Protein AF-A0A2W4I6P2-F1 (afdb_monomer_lite)

pLDDT: mean 91.5, std 7.99, range [60.53, 98.56]

Secondary structure (DSSP, 8-state):
---THHHHHHHHHHHHHHHHHHHHHS---EEEEETTEEEEE-HHHHHHHHHHHHHHHHHHHHHHHHTSPP-

Sequence (71 aa):
MLDIRIPIAALFIVVGVLLVGYGLAVPTSVDVPVNGNTYTFNLNRDWGAMILLFGIFMGALVKMDKAKPSK

Foldseek 3Di:
DPPVLLVVLVVLQVQLCVLLVCCVVDVDWDWDDDPNDTDTDRCSNPVSPVSNVVSVVSVVVVVVVVPDDDD

Radius of gyration: 16.72 Å; chains: 1; bounding box: 35×29×47 Å

Structure (mmCIF, N/CA/C/O backbone):
data_AF-A0A2W4I6P2-F1
#
_entry.id   AF-A0A2W4I6P2-F1
#
loop_
_atom_site.group_PDB
_atom_site.id
_atom_site.type_symbol
_atom_site.label_atom_id
_atom_site.label_alt_id
_atom_site.label_comp_id
_atom_site.label_asym_id
_atom_site.label_entity_id
_atom_site.label_seq_id
_atom_site.pdbx_PDB_ins_code
_atom_site.Cartn_x
_atom_site.Cartn_y
_atom_site.Cartn_z
_atom_site.occupancy
_atom_site.B_iso_or_equiv
_atom_site.auth_seq_id
_atom_site.auth_comp_id
_atom_site.auth_asym_id
_atom_site.auth_atom_id
_atom_site.pdbx_PDB_model_num
ATOM 1 N N . MET A 1 1 ? -7.415 0.767 25.302 1.00 71.81 1 MET A N 1
ATOM 2 C CA . MET A 1 1 ? -6.150 0.272 24.712 1.00 71.81 1 MET A CA 1
ATOM 3 C C . MET A 1 1 ? -6.026 0.860 23.314 1.00 71.81 1 MET A C 1
ATOM 5 O O . MET A 1 1 ? -7.052 0.972 22.652 1.00 71.81 1 MET A O 1
ATOM 9 N N . LEU A 1 2 ? -4.836 1.290 22.888 1.00 81.56 2 LEU A N 1
ATOM 10 C CA . LEU A 1 2 ? -4.628 1.778 21.521 1.00 81.56 2 LEU A CA 1
ATOM 11 C C . LEU A 1 2 ? -4.878 0.624 20.540 1.00 81.56 2 LEU A C 1
ATOM 13 O O . LEU A 1 2 ? -4.199 -0.397 20.614 1.00 81.56 2 LEU A O 1
ATOM 17 N N . ASP A 1 3 ? -5.856 0.775 19.646 1.00 89.69 3 ASP A N 1
ATOM 18 C CA . ASP A 1 3 ? -6.098 -0.205 18.589 1.00 89.69 3 ASP A CA 1
ATOM 19 C C . ASP A 1 3 ? -4.991 -0.082 17.538 1.00 89.69 3 ASP A C 1
ATOM 21 O O . ASP A 1 3 ? -5.038 0.789 16.667 1.00 89.69 3 ASP A O 1
ATOM 25 N N . ILE A 1 4 ? -3.980 -0.946 17.647 1.00 93.69 4 ILE A N 1
ATOM 26 C C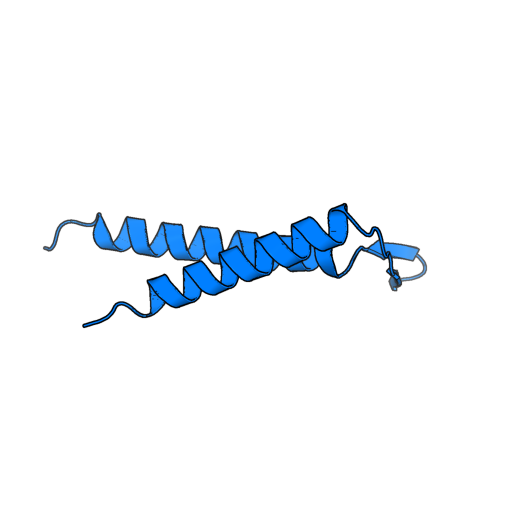A . ILE A 1 4 ? -2.796 -0.957 16.781 1.00 93.69 4 ILE A CA 1
ATOM 27 C C . ILE A 1 4 ? -3.142 -1.195 15.304 1.00 93.69 4 ILE A C 1
ATOM 29 O O . ILE A 1 4 ? -2.359 -0.846 14.423 1.00 93.69 4 ILE A O 1
ATOM 33 N N . ARG A 1 5 ? -4.338 -1.713 15.000 1.00 94.06 5 ARG A N 1
ATOM 34 C CA . ARG A 1 5 ? -4.787 -1.927 13.619 1.00 94.06 5 ARG A CA 1
ATOM 35 C C . ARG A 1 5 ? -4.896 -0.604 12.857 1.00 94.06 5 ARG A C 1
ATOM 37 O O . ARG A 1 5 ? -4.582 -0.554 11.674 1.00 94.06 5 ARG A O 1
ATOM 44 N N . ILE A 1 6 ? -5.269 0.483 13.538 1.00 95.12 6 ILE A N 1
ATOM 45 C CA . ILE A 1 6 ? -5.421 1.814 12.930 1.00 95.12 6 ILE A CA 1
ATOM 46 C C . ILE A 1 6 ? -4.081 2.378 12.428 1.00 95.12 6 ILE A C 1
ATOM 48 O O . ILE A 1 6 ? -4.002 2.691 11.239 1.00 95.12 6 ILE A O 1
ATOM 52 N N . PRO A 1 7 ? -3.021 2.511 13.258 1.00 96.38 7 PRO A N 1
ATOM 53 C CA . PRO A 1 7 ? -1.735 2.999 12.771 1.00 96.38 7 PRO A CA 1
ATOM 54 C C . PRO A 1 7 ? -1.122 2.062 11.728 1.00 96.38 7 PRO A C 1
ATOM 56 O O . PRO A 1 7 ? -0.528 2.548 10.771 1.00 96.38 7 PRO A O 1
ATOM 59 N N . ILE A 1 8 ? -1.319 0.742 11.838 1.00 96.25 8 ILE A N 1
ATOM 60 C CA . ILE A 1 8 ? -0.859 -0.199 10.808 1.00 96.25 8 ILE A CA 1
ATOM 61 C C . ILE A 1 8 ? -1.574 0.076 9.473 1.00 96.25 8 ILE A C 1
ATOM 63 O O . ILE A 1 8 ? -0.905 0.213 8.452 1.00 96.25 8 ILE A O 1
ATOM 67 N N . ALA A 1 9 ? -2.905 0.229 9.457 1.00 96.94 9 ALA A N 1
ATOM 68 C CA . ALA A 1 9 ? -3.656 0.517 8.231 1.00 96.94 9 ALA A CA 1
ATOM 69 C C . ALA A 1 9 ? -3.197 1.830 7.590 1.00 96.94 9 ALA A C 1
ATOM 71 O O . ALA A 1 9 ? -2.987 1.892 6.379 1.00 96.94 9 ALA A O 1
ATOM 72 N N . ALA A 1 10 ? -2.982 2.859 8.413 1.00 97.62 10 ALA A N 1
ATO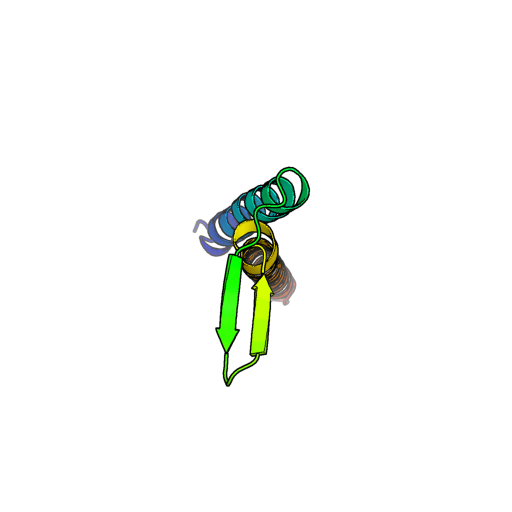M 73 C CA . ALA A 1 10 ? -2.481 4.148 7.959 1.00 97.62 10 ALA A CA 1
ATOM 74 C C . ALA A 1 10 ? -1.091 4.033 7.313 1.00 97.62 10 ALA A C 1
ATOM 76 O O . ALA A 1 10 ? -0.881 4.609 6.250 1.00 97.62 10 ALA A O 1
ATOM 77 N N . LEU A 1 11 ? -0.169 3.256 7.894 1.00 98.06 11 LEU A N 1
ATOM 78 C CA . LEU A 1 11 ? 1.161 3.032 7.315 1.00 98.06 11 LEU A CA 1
ATOM 79 C C . LEU A 1 11 ? 1.081 2.374 5.933 1.00 98.06 11 LEU A C 1
ATOM 81 O O . LEU A 1 11 ? 1.709 2.862 4.996 1.00 98.06 11 LEU A O 1
ATOM 85 N N . PHE A 1 12 ? 0.274 1.319 5.782 1.00 98.19 12 PHE A N 1
ATOM 86 C CA . PHE A 1 12 ? 0.077 0.663 4.484 1.00 98.19 12 P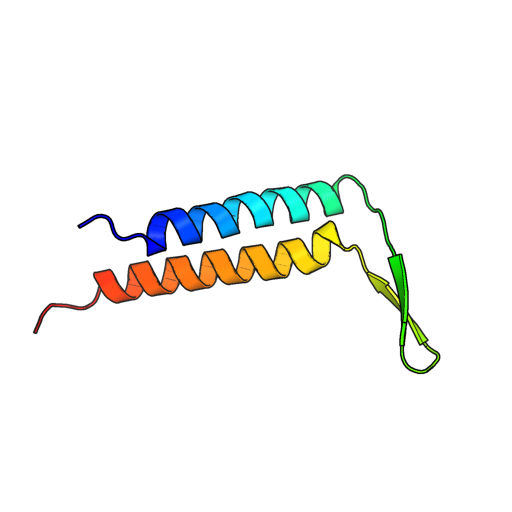HE A CA 1
ATOM 87 C C . PHE A 1 12 ? -0.530 1.612 3.446 1.00 98.19 12 PHE A C 1
ATOM 89 O O . PHE A 1 12 ? -0.079 1.642 2.304 1.00 98.19 12 PHE A O 1
ATOM 96 N N . ILE A 1 13 ? -1.508 2.432 3.839 1.00 98.44 13 ILE A N 1
ATOM 97 C CA . ILE A 1 13 ? -2.112 3.422 2.941 1.00 98.44 13 ILE A CA 1
ATOM 98 C C . ILE A 1 13 ? -1.082 4.475 2.522 1.00 98.44 13 ILE A C 1
ATOM 100 O O . ILE A 1 13 ? -0.937 4.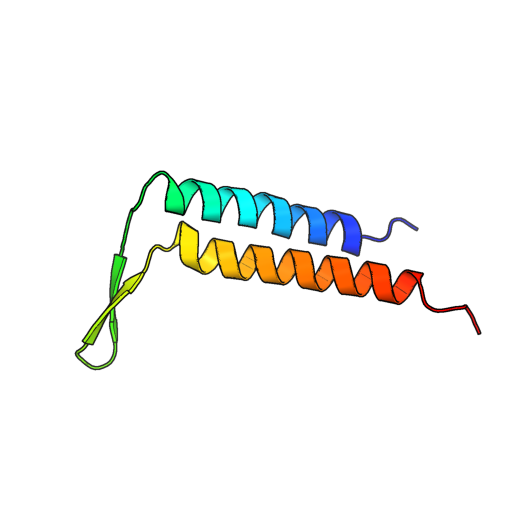735 1.333 1.00 98.44 13 ILE A O 1
ATOM 104 N N . VAL A 1 14 ? -0.346 5.063 3.469 1.00 98.56 14 VAL A N 1
ATOM 105 C CA . VAL A 1 14 ? 0.640 6.117 3.178 1.00 98.56 14 VAL A CA 1
ATOM 106 C C . VAL A 1 14 ? 1.751 5.588 2.274 1.00 98.56 14 VAL A C 1
ATOM 108 O O . VAL A 1 14 ? 2.036 6.191 1.242 1.00 98.56 14 VAL A O 1
ATOM 111 N N . VAL A 1 15 ? 2.345 4.443 2.616 1.00 98.19 15 VAL A N 1
ATOM 112 C CA . VAL A 1 15 ? 3.408 3.830 1.805 1.00 98.19 15 VAL A CA 1
ATOM 113 C C . VAL A 1 15 ? 2.877 3.422 0.432 1.00 98.19 15 VAL A C 1
ATOM 115 O O . VAL A 1 15 ? 3.523 3.698 -0.576 1.00 98.19 15 VAL A O 1
ATOM 118 N N . GLY A 1 16 ? 1.684 2.827 0.369 1.00 98.12 16 GLY A N 1
ATOM 119 C CA . GLY A 1 16 ? 1.041 2.456 -0.888 1.00 98.12 16 GLY A CA 1
ATOM 120 C C . GLY A 1 16 ? 0.794 3.662 -1.797 1.00 98.12 16 GLY A C 1
ATOM 121 O O . GLY A 1 16 ? 1.157 3.625 -2.969 1.00 98.12 16 GLY A O 1
ATOM 122 N N . VAL A 1 17 ? 0.260 4.765 -1.259 1.00 98.50 17 VAL A N 1
ATOM 123 C CA . VAL A 1 17 ? 0.062 6.018 -2.010 1.00 98.50 17 VAL A CA 1
ATOM 124 C C . VAL A 1 17 ? 1.387 6.570 -2.530 1.00 98.50 17 VAL A C 1
ATOM 126 O O . VAL A 1 17 ? 1.461 6.951 -3.697 1.00 98.50 17 VAL A O 1
ATOM 129 N N . LEU A 1 18 ? 2.436 6.587 -1.702 1.00 98.12 18 LEU A N 1
ATOM 130 C CA . LEU A 1 18 ? 3.757 7.063 -2.116 1.00 98.12 18 LEU A CA 1
ATOM 131 C C . LEU A 1 18 ? 4.341 6.212 -3.248 1.00 98.12 18 LEU A C 1
ATOM 133 O O . LEU A 1 18 ? 4.825 6.766 -4.230 1.00 98.12 18 LEU A O 1
ATOM 137 N N . LEU A 1 19 ? 4.262 4.883 -3.148 1.00 96.94 19 LEU A N 1
ATOM 138 C CA . LEU A 1 19 ? 4.791 3.971 -4.164 1.00 96.94 19 LEU A CA 1
ATOM 139 C C . LEU A 1 19 ? 4.007 4.044 -5.477 1.00 96.94 19 LEU A C 1
ATOM 141 O O . LEU A 1 19 ? 4.616 4.134 -6.542 1.00 96.94 19 LEU A O 1
ATOM 145 N N . VAL A 1 20 ? 2.672 4.072 -5.414 1.00 97.25 20 VAL A N 1
ATOM 146 C CA . VAL A 1 20 ? 1.829 4.244 -6.607 1.00 97.25 20 VAL A CA 1
ATOM 147 C C . VAL A 1 20 ? 2.100 5.598 -7.252 1.00 97.25 20 VAL A C 1
ATOM 149 O O . VAL A 1 20 ? 2.365 5.658 -8.449 1.00 97.25 20 VAL A O 1
ATOM 152 N N . GLY A 1 21 ? 2.086 6.677 -6.467 1.00 96.94 21 GLY A N 1
ATOM 153 C CA . GLY A 1 21 ? 2.341 8.029 -6.958 1.00 96.94 21 GLY A CA 1
ATOM 154 C C . GLY A 1 21 ? 3.722 8.159 -7.596 1.00 96.94 21 GLY A C 1
ATOM 155 O O . GLY A 1 21 ? 3.842 8.680 -8.702 1.00 96.94 21 GLY A O 1
ATOM 156 N N . TYR A 1 22 ? 4.753 7.612 -6.951 1.00 95.75 22 TYR A N 1
ATOM 157 C CA . TYR A 1 22 ? 6.105 7.595 -7.497 1.00 95.75 22 TYR A CA 1
ATOM 158 C C . TYR A 1 22 ? 6.204 6.751 -8.773 1.00 95.75 22 TYR A C 1
ATOM 160 O O . TYR A 1 22 ? 6.763 7.216 -9.760 1.00 95.75 22 TYR A O 1
ATOM 168 N N . GLY A 1 23 ? 5.619 5.549 -8.799 1.00 94.50 23 GLY A N 1
ATOM 169 C CA . GLY A 1 23 ? 5.612 4.686 -9.984 1.00 94.50 23 GLY A CA 1
ATOM 170 C C . GLY A 1 23 ? 4.859 5.285 -11.178 1.00 94.50 23 GLY A C 1
ATOM 171 O O . GLY A 1 23 ? 5.211 5.001 -12.321 1.00 94.50 23 GLY A O 1
ATOM 172 N N . LEU A 1 24 ? 3.854 6.132 -10.930 1.00 94.19 24 LEU A N 1
ATOM 173 C CA . LEU A 1 24 ? 3.159 6.900 -11.968 1.00 94.19 24 LEU A CA 1
ATOM 174 C C . LEU A 1 24 ? 3.973 8.110 -12.452 1.00 94.19 24 LEU A C 1
ATOM 176 O O . LEU A 1 24 ? 3.947 8.413 -13.641 1.00 94.19 24 LEU A O 1
ATOM 180 N N . ALA A 1 25 ? 4.689 8.795 -11.555 1.00 95.88 25 ALA A N 1
ATOM 181 C CA . ALA A 1 25 ? 5.507 9.962 -11.892 1.00 95.88 25 ALA A CA 1
ATOM 182 C C . ALA A 1 25 ? 6.830 9.590 -12.585 1.00 95.88 25 ALA A C 1
ATOM 184 O O . ALA A 1 25 ? 7.303 10.317 -13.456 1.00 95.88 25 ALA A O 1
ATOM 185 N N . VAL A 1 26 ? 7.423 8.458 -12.202 1.00 91.00 26 VAL A N 1
ATOM 186 C CA . VAL A 1 26 ? 8.685 7.940 -12.735 1.00 91.00 26 VAL A CA 1
ATOM 187 C C . VAL A 1 26 ? 8.431 6.520 -13.250 1.00 91.00 26 VAL A C 1
ATOM 189 O O . VAL A 1 26 ? 8.508 5.558 -12.477 1.00 91.00 26 VAL A O 1
ATOM 192 N N . PRO A 1 27 ? 8.086 6.357 -14.542 1.00 75.06 27 PRO A N 1
ATOM 193 C CA . PRO A 1 27 ? 7.744 5.063 -15.117 1.00 75.06 27 PRO A CA 1
ATOM 194 C C . PRO A 1 27 ? 9.000 4.212 -15.356 1.00 75.06 27 PRO A C 1
ATOM 196 O O . PRO A 1 27 ? 9.414 3.972 -16.486 1.00 75.06 27 PRO A O 1
ATOM 199 N N . THR A 1 28 ? 9.604 3.730 -14.271 1.00 81.69 28 THR A N 1
ATOM 200 C CA . THR A 1 28 ? 10.640 2.697 -14.314 1.00 81.69 28 THR A CA 1
ATOM 201 C C . THR A 1 28 ? 9.955 1.344 -14.399 1.00 81.69 28 THR A C 1
ATOM 203 O O . THR A 1 28 ? 9.300 0.899 -13.454 1.00 81.69 28 THR A O 1
ATOM 206 N N . SER A 1 29 ? 10.081 0.702 -15.551 1.00 86.19 29 SER A N 1
ATOM 207 C CA . SER A 1 29 ? 9.563 -0.640 -15.777 1.00 86.19 29 SER A CA 1
ATOM 208 C C . SER A 1 29 ? 10.694 -1.658 -15.768 1.00 86.19 29 SER A C 1
ATOM 210 O O . SER A 1 29 ? 11.830 -1.359 -16.132 1.00 86.19 29 SER A O 1
ATOM 212 N N . VAL A 1 30 ? 10.373 -2.850 -15.287 1.00 85.00 30 VAL A N 1
ATOM 213 C CA . VAL A 1 30 ? 11.250 -4.008 -15.280 1.00 85.00 30 VAL A CA 1
ATOM 214 C C . VAL A 1 30 ? 10.586 -5.068 -16.139 1.00 85.00 30 VAL A C 1
ATOM 216 O O . VAL A 1 30 ? 9.399 -5.357 -15.985 1.00 85.00 30 VAL A O 1
ATOM 219 N N . ASP A 1 31 ? 11.368 -5.639 -17.038 1.00 87.94 31 ASP A N 1
ATOM 220 C CA . ASP A 1 31 ? 10.962 -6.767 -17.853 1.00 87.94 31 ASP A CA 1
ATOM 221 C C . ASP A 1 31 ? 11.325 -8.054 -17.119 1.00 87.94 31 ASP A C 1
ATOM 223 O O . ASP A 1 31 ? 12.498 -8.328 -16.859 1.00 87.94 31 ASP A O 1
ATOM 227 N N . VAL A 1 32 ? 10.316 -8.847 -16.757 1.00 83.88 32 VAL A N 1
ATOM 228 C CA . VAL A 1 32 ? 10.521 -10.177 -16.177 1.00 83.88 32 VAL A CA 1
ATOM 229 C C . VAL A 1 32 ? 10.090 -11.246 -17.178 1.00 83.88 32 VAL A C 1
ATOM 231 O O . VAL A 1 32 ? 8.931 -11.260 -17.606 1.00 83.88 32 VAL A O 1
ATOM 234 N N . PRO A 1 33 ? 11.001 -12.158 -17.560 1.00 85.50 33 PRO A N 1
ATOM 235 C CA . PRO A 1 33 ? 10.659 -13.297 -18.391 1.00 85.50 33 PRO A CA 1
ATOM 236 C C . PRO A 1 33 ? 9.887 -14.336 -17.566 1.00 85.50 33 PRO A C 1
ATOM 238 O O . PRO A 1 33 ? 10.361 -14.811 -16.535 1.00 85.50 33 PRO A O 1
ATOM 241 N N . VAL A 1 34 ? 8.705 -14.723 -18.039 1.00 86.50 34 VAL A N 1
ATOM 242 C CA . VAL A 1 34 ? 7.866 -15.781 -17.462 1.00 86.50 34 VAL A CA 1
ATOM 243 C C . VAL A 1 34 ? 7.422 -16.709 -18.588 1.00 86.50 34 VAL A C 1
ATOM 245 O O . VAL A 1 34 ? 6.716 -16.290 -19.503 1.00 86.50 34 VAL A O 1
ATOM 248 N N . ASN A 1 35 ? 7.823 -17.982 -18.527 1.00 85.62 35 ASN A N 1
ATOM 249 C CA . ASN A 1 35 ? 7.432 -19.024 -19.491 1.00 85.62 35 ASN A CA 1
ATOM 250 C C . ASN A 1 35 ? 7.631 -18.634 -20.970 1.00 85.62 35 ASN A C 1
ATOM 252 O O . ASN A 1 35 ? 6.793 -18.935 -21.815 1.00 85.62 35 ASN A O 1
ATOM 256 N N . GLY A 1 36 ? 8.731 -17.946 -21.284 1.00 87.06 36 GLY A N 1
ATOM 257 C CA . GLY A 1 36 ? 9.045 -17.511 -22.650 1.00 87.06 36 GLY A CA 1
ATOM 258 C C . GLY A 1 36 ? 8.363 -16.212 -23.095 1.00 87.06 36 GLY A C 1
ATOM 259 O O . GLY A 1 36 ? 8.652 -15.743 -24.190 1.00 87.06 36 GLY A O 1
ATOM 260 N N . ASN A 1 37 ? 7.524 -15.601 -22.252 1.00 84.38 37 ASN A N 1
ATOM 261 C CA . ASN A 1 37 ? 6.951 -14.274 -22.475 1.00 84.38 37 ASN A CA 1
ATOM 262 C C . ASN A 1 37 ? 7.645 -13.236 -21.589 1.00 84.38 37 ASN A C 1
ATOM 264 O O . ASN A 1 37 ? 8.007 -13.534 -20.452 1.00 84.38 37 ASN A O 1
ATOM 268 N N . THR A 1 38 ? 7.781 -12.005 -22.074 1.00 86.12 38 THR A N 1
ATOM 269 C CA . THR A 1 38 ? 8.283 -10.884 -21.270 1.00 86.12 38 THR A CA 1
ATOM 270 C C . THR A 1 38 ? 7.111 -10.092 -20.715 1.00 86.12 38 THR A C 1
ATOM 272 O O . THR A 1 38 ? 6.263 -9.624 -21.472 1.00 86.12 38 THR A O 1
ATOM 275 N N . TYR A 1 39 ? 7.071 -9.935 -19.394 1.00 86.19 39 TYR A N 1
ATOM 276 C CA . TYR A 1 39 ? 6.096 -9.097 -18.710 1.00 86.19 39 TYR A CA 1
ATOM 277 C C . TYR A 1 39 ? 6.769 -7.832 -18.202 1.00 86.19 39 TYR A C 1
ATOM 279 O O . TYR A 1 39 ? 7.664 -7.890 -17.359 1.00 86.19 39 TYR A O 1
ATOM 287 N N . THR A 1 40 ? 6.297 -6.693 -18.689 1.00 86.19 40 THR A N 1
ATOM 288 C CA . THR A 1 40 ? 6.739 -5.378 -18.239 1.00 86.19 40 THR A CA 1
ATOM 289 C C . THR A 1 40 ? 5.887 -4.952 -17.046 1.00 86.19 40 THR A C 1
ATOM 291 O O . THR A 1 40 ? 4.685 -4.719 -17.183 1.00 86.19 40 THR A O 1
ATOM 294 N N . PHE A 1 41 ? 6.497 -4.841 -15.868 1.00 88.38 41 PHE A N 1
ATOM 295 C CA . PHE A 1 41 ? 5.837 -4.377 -14.643 1.00 88.38 41 PHE A CA 1
ATOM 296 C C . PHE A 1 41 ? 6.591 -3.185 -14.061 1.00 88.38 41 PHE A C 1
ATOM 298 O O . PHE A 1 41 ? 7.814 -3.085 -14.149 1.00 88.38 41 PHE A O 1
ATOM 305 N N . ASN A 1 42 ? 5.862 -2.255 -13.453 1.00 92.56 42 ASN A N 1
ATOM 306 C CA . ASN A 1 42 ? 6.473 -1.172 -12.696 1.00 92.56 42 ASN A CA 1
ATOM 307 C C . ASN A 1 42 ? 6.404 -1.566 -11.228 1.00 92.56 42 ASN A C 1
ATOM 309 O O . ASN A 1 42 ? 5.331 -1.551 -10.626 1.00 92.56 42 ASN A O 1
ATOM 313 N N . LEU A 1 43 ? 7.560 -1.921 -10.663 1.00 91.38 43 LEU A N 1
ATOM 314 C CA . LEU A 1 43 ? 7.651 -2.443 -9.303 1.00 91.38 43 LEU A CA 1
ATOM 315 C C . LEU A 1 43 ? 6.958 -1.518 -8.291 1.00 91.38 4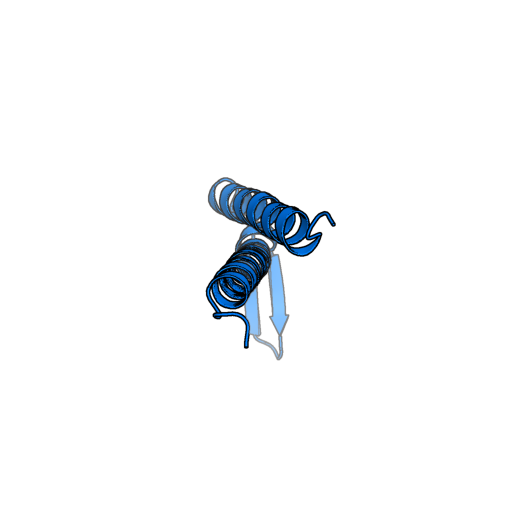3 LEU A C 1
ATOM 317 O O . LEU A 1 43 ? 6.185 -1.993 -7.468 1.00 91.38 43 LEU A O 1
ATOM 321 N N . ASN A 1 44 ? 7.174 -0.205 -8.394 1.00 95.00 44 ASN A N 1
ATOM 322 C CA . ASN A 1 44 ? 6.597 0.772 -7.470 1.00 95.00 44 ASN A CA 1
ATOM 323 C C . ASN A 1 44 ? 5.079 0.883 -7.636 1.00 95.00 44 ASN A C 1
ATOM 325 O O . ASN A 1 44 ? 4.344 0.847 -6.651 1.00 95.00 44 ASN A O 1
ATOM 329 N N . ARG A 1 45 ? 4.596 0.972 -8.878 1.00 95.50 45 ARG A N 1
ATOM 330 C CA . ARG A 1 45 ? 3.165 1.101 -9.169 1.00 95.50 45 ARG A CA 1
ATOM 331 C C . ARG A 1 45 ? 2.397 -0.155 -8.771 1.00 95.50 45 ARG A C 1
ATOM 333 O O . ARG A 1 45 ? 1.402 -0.060 -8.059 1.00 95.50 45 ARG A O 1
ATOM 340 N N . ASP A 1 46 ? 2.849 -1.315 -9.236 1.00 94.56 46 ASP A N 1
ATOM 341 C CA . ASP A 1 46 ? 2.075 -2.552 -9.159 1.00 94.56 46 ASP A CA 1
ATOM 342 C C . ASP A 1 46 ? 2.090 -3.118 -7.725 1.00 94.56 46 ASP A C 1
ATOM 344 O O . ASP A 1 46 ? 1.032 -3.435 -7.177 1.00 94.56 46 ASP A O 1
ATOM 348 N N . TRP A 1 47 ? 3.245 -3.126 -7.042 1.00 95.06 47 TRP A N 1
ATOM 349 C CA . TRP A 1 47 ? 3.297 -3.498 -5.618 1.00 95.06 47 TRP A CA 1
ATOM 350 C C . TRP A 1 47 ? 2.724 -2.425 -4.701 1.00 95.06 47 TRP A C 1
ATOM 352 O O . TRP A 1 47 ? 2.042 -2.755 -3.730 1.00 95.06 47 TRP A O 1
ATOM 362 N N . GLY A 1 48 ? 2.950 -1.146 -5.012 1.00 96.81 48 GLY A N 1
ATOM 363 C CA . GLY A 1 48 ? 2.330 -0.041 -4.286 1.00 96.81 48 GLY A CA 1
ATOM 364 C C . GLY A 1 48 ? 0.807 -0.150 -4.293 1.00 96.81 48 GLY A C 1
ATOM 365 O O . GLY A 1 48 ? 0.176 0.042 -3.254 1.00 96.81 48 GLY A O 1
ATOM 366 N N . ALA A 1 49 ? 0.214 -0.538 -5.428 1.00 97.44 49 ALA A N 1
ATOM 367 C CA . ALA A 1 49 ? -1.223 -0.758 -5.541 1.00 97.44 49 ALA A CA 1
ATOM 368 C C . ALA A 1 49 ? -1.696 -1.913 -4.646 1.00 97.44 49 ALA A C 1
ATOM 370 O O . ALA A 1 49 ? -2.691 -1.759 -3.939 1.00 97.44 49 ALA A O 1
ATOM 371 N N . MET A 1 50 ? -0.970 -3.038 -4.604 1.00 97.75 50 MET A N 1
ATOM 372 C CA . MET A 1 50 ? -1.301 -4.150 -3.699 1.00 97.75 50 MET A CA 1
ATOM 373 C C . MET A 1 50 ? -1.244 -3.738 -2.220 1.00 97.75 50 MET A C 1
ATOM 375 O O . MET A 1 50 ? -2.167 -4.035 -1.459 1.00 97.75 50 MET A O 1
ATOM 379 N N . ILE A 1 51 ? -0.195 -3.014 -1.818 1.00 98.00 51 ILE A N 1
ATOM 380 C CA . ILE A 1 51 ? -0.010 -2.492 -0.453 1.00 98.00 51 ILE A CA 1
ATOM 381 C C . ILE A 1 51 ? -1.146 -1.524 -0.088 1.00 98.00 51 ILE A C 1
ATOM 383 O O . ILE A 1 51 ? -1.723 -1.622 0.997 1.00 98.00 51 ILE A O 1
ATOM 387 N N . LEU A 1 52 ? -1.506 -0.620 -1.003 1.00 98.44 52 LEU A N 1
ATOM 388 C CA . LEU A 1 52 ? -2.587 0.342 -0.807 1.00 98.44 52 LEU A CA 1
ATOM 389 C C . LEU A 1 52 ? -3.943 -0.355 -0.638 1.00 98.44 52 LEU A C 1
ATOM 391 O O . LEU A 1 52 ? -4.677 -0.052 0.305 1.00 98.44 52 LEU A O 1
ATOM 395 N N . LEU A 1 53 ? -4.260 -1.315 -1.513 1.00 98.50 53 LEU A N 1
ATOM 396 C CA . LEU A 1 53 ? -5.488 -2.110 -1.428 1.00 98.50 53 LEU A CA 1
ATOM 397 C C . LEU A 1 53 ? -5.576 -2.858 -0.095 1.00 98.50 53 LEU A C 1
ATOM 399 O O . LEU A 1 53 ? -6.631 -2.853 0.539 1.00 98.50 53 LEU A O 1
ATOM 403 N N . PHE A 1 54 ? -4.467 -3.441 0.365 1.00 98.19 54 PHE A N 1
ATOM 404 C CA . PHE A 1 54 ? -4.403 -4.103 1.664 1.00 98.19 54 PHE A CA 1
ATOM 405 C C . PHE A 1 54 ? -4.669 -3.132 2.825 1.00 98.19 54 PHE A C 1
ATOM 407 O O . PHE A 1 54 ? -5.484 -3.428 3.702 1.00 98.19 54 PHE A O 1
ATOM 414 N N . GLY A 1 55 ? -4.039 -1.954 2.820 1.00 98.00 55 GLY A N 1
ATOM 415 C CA . GLY A 1 55 ? -4.255 -0.928 3.842 1.00 98.00 55 GLY A CA 1
ATOM 416 C C . GLY A 1 55 ? -5.708 -0.444 3.904 1.00 98.00 55 GLY A C 1
ATOM 417 O O . GLY A 1 55 ? -6.286 -0.357 4.990 1.00 98.00 55 GLY A O 1
ATOM 418 N N . ILE A 1 56 ? -6.329 -0.200 2.743 1.00 98.25 56 ILE A N 1
ATOM 419 C CA . ILE A 1 56 ? -7.747 0.181 2.634 1.00 98.25 56 ILE A CA 1
ATOM 420 C C . ILE A 1 56 ? -8.651 -0.935 3.159 1.00 98.25 56 ILE A C 1
ATOM 422 O O . ILE A 1 56 ? -9.541 -0.674 3.969 1.00 98.25 56 ILE A O 1
ATOM 426 N N . PHE A 1 57 ? -8.415 -2.176 2.727 1.00 98.12 57 PHE A N 1
ATOM 427 C CA . PHE A 1 57 ? -9.186 -3.337 3.164 1.00 98.12 57 PHE A CA 1
ATOM 428 C C . PHE A 1 57 ? -9.132 -3.500 4.685 1.00 98.12 57 PHE A C 1
ATOM 430 O O . PHE A 1 57 ? -10.166 -3.637 5.338 1.00 98.12 57 PHE A O 1
ATOM 437 N N . MET A 1 58 ? -7.941 -3.404 5.274 1.00 96.88 58 MET A N 1
ATOM 438 C CA . MET A 1 58 ? -7.780 -3.535 6.717 1.00 96.88 58 MET A CA 1
ATOM 439 C C . MET A 1 58 ? -8.442 -2.378 7.480 1.00 96.88 58 MET A C 1
ATOM 441 O O . MET A 1 58 ? -9.147 -2.611 8.463 1.00 96.88 58 MET A O 1
ATOM 445 N N . GLY A 1 59 ? -8.318 -1.142 6.986 1.00 96.75 59 GLY A N 1
ATOM 446 C CA . GLY A 1 59 ? -9.038 0.009 7.534 1.00 96.75 59 GLY A CA 1
ATOM 447 C C . GLY A 1 59 ? -10.563 -0.158 7.481 1.00 96.75 59 GLY A C 1
ATOM 448 O O . GLY A 1 59 ? -11.261 0.188 8.439 1.00 96.75 59 GLY A O 1
ATOM 449 N N . ALA A 1 60 ? -11.087 -0.751 6.404 1.00 96.69 60 ALA A N 1
ATOM 450 C 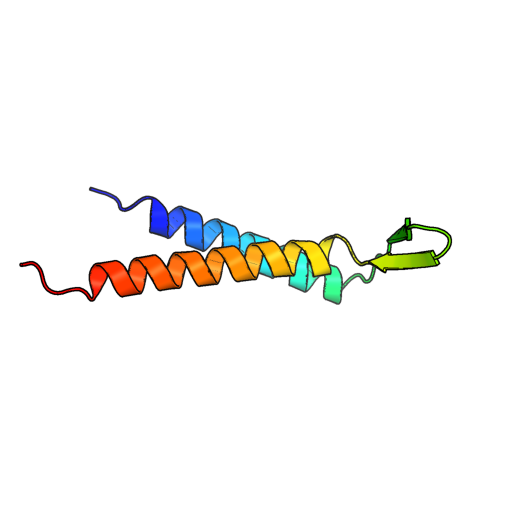CA . ALA A 1 60 ? -12.505 -1.073 6.280 1.00 96.69 60 ALA A CA 1
ATOM 451 C C . ALA A 1 60 ? -12.944 -2.116 7.320 1.00 96.69 60 ALA A C 1
ATOM 453 O O . ALA A 1 60 ? -13.959 -1.909 7.987 1.00 96.69 60 ALA A O 1
ATOM 454 N N . LEU A 1 61 ? -12.156 -3.175 7.536 1.00 95.88 61 LEU A N 1
ATOM 455 C CA . LEU A 1 61 ? -12.440 -4.178 8.568 1.00 95.88 61 LEU A CA 1
ATOM 456 C C . LEU A 1 61 ? -12.475 -3.570 9.974 1.00 95.88 61 LEU A C 1
ATOM 458 O O . LEU A 1 61 ? -13.384 -3.875 10.743 1.00 95.88 61 LEU A O 1
ATOM 462 N N . VAL A 1 62 ? -11.548 -2.665 10.302 1.00 94.50 62 VAL A N 1
ATOM 463 C CA . VAL A 1 62 ? -11.558 -1.959 11.596 1.00 94.50 62 VAL A CA 1
ATOM 464 C C . VAL A 1 62 ? -12.828 -1.122 11.758 1.00 94.50 62 VAL A C 1
ATOM 466 O O . VAL A 1 62 ? -13.430 -1.103 12.832 1.00 94.50 62 VAL A O 1
ATOM 469 N N . LYS A 1 63 ? -13.265 -0.436 10.697 1.00 92.88 63 LYS A N 1
ATOM 470 C CA . LYS A 1 63 ? -14.513 0.338 10.717 1.00 92.88 63 LYS A CA 1
ATOM 471 C C . LYS A 1 63 ? -15.734 -0.566 10.922 1.00 92.88 63 LYS A C 1
ATOM 473 O O . LYS A 1 63 ? -16.616 -0.210 11.698 1.00 92.88 63 LYS A O 1
ATOM 478 N N . MET A 1 64 ? -15.777 -1.719 10.253 1.00 93.50 64 MET A N 1
ATOM 479 C CA . MET A 1 64 ? -16.863 -2.698 10.386 1.00 93.50 64 MET A CA 1
ATOM 480 C C . MET A 1 64 ? -16.919 -3.312 11.789 1.00 93.50 64 MET A C 1
ATOM 482 O O . MET A 1 64 ? -18.004 -3.444 12.347 1.00 93.50 64 MET A O 1
ATOM 486 N N . ASP A 1 65 ? -15.765 -3.635 12.373 1.00 91.12 65 ASP A N 1
ATOM 487 C CA . ASP A 1 65 ? -15.647 -4.171 13.734 1.00 91.12 65 ASP A CA 1
ATOM 488 C C . ASP A 1 65 ? -16.212 -3.186 14.768 1.00 91.12 65 ASP A C 1
ATOM 490 O O . ASP A 1 65 ? -17.057 -3.541 15.587 1.00 91.12 65 ASP A O 1
ATOM 494 N N . LYS A 1 66 ? -15.848 -1.903 14.652 1.00 86.81 66 LYS A N 1
ATOM 495 C CA . LYS A 1 66 ? -16.359 -0.832 15.525 1.00 86.81 66 LYS A CA 1
ATOM 496 C C . LYS A 1 66 ? -17.849 -0.529 15.345 1.00 86.81 66 LYS A C 1
ATOM 498 O O . LYS A 1 66 ? -18.462 0.014 16.257 1.00 86.81 66 LYS A O 1
ATOM 503 N N . ALA A 1 67 ? -18.420 -0.826 14.178 1.00 86.06 67 ALA A N 1
ATOM 504 C CA . ALA A 1 67 ? -19.836 -0.602 13.884 1.00 86.06 67 ALA A CA 1
ATOM 505 C C . ALA A 1 67 ? -20.747 -1.723 14.415 1.00 86.06 67 ALA A C 1
ATOM 507 O O . ALA A 1 67 ? -21.971 -1.587 14.380 1.00 86.06 67 ALA A O 1
ATOM 508 N N . LYS A 1 68 ? -20.176 -2.837 14.888 1.00 85.06 68 LYS A N 1
ATOM 509 C CA . LYS A 1 68 ? -20.945 -3.965 15.407 1.00 85.06 68 LYS A CA 1
ATOM 510 C C . LYS A 1 68 ? -21.465 -3.628 16.816 1.00 85.06 68 LYS A C 1
ATOM 512 O O . LYS A 1 68 ? -20.656 -3.308 17.685 1.00 85.06 68 LYS A O 1
ATOM 517 N N . PRO A 1 69 ? -22.785 -3.690 17.074 1.00 66.50 69 PRO A N 1
ATOM 518 C CA . PRO A 1 69 ? -23.313 -3.466 18.416 1.00 66.50 69 PRO A CA 1
ATOM 519 C C . PRO A 1 69 ? -22.771 -4.538 19.369 1.00 66.50 69 PRO A C 1
ATOM 521 O O . PRO A 1 69 ? -22.757 -5.724 19.024 1.00 66.50 69 PRO A O 1
ATOM 524 N N . SER A 1 70 ? -22.311 -4.116 20.553 1.00 72.62 70 SER A N 1
ATOM 525 C CA . SER A 1 70 ? -21.947 -5.046 21.627 1.00 72.62 70 SER A CA 1
ATOM 526 C C . SER A 1 70 ? -23.181 -5.869 21.971 1.00 72.62 70 SER A C 1
ATOM 528 O O . SER A 1 70 ? -24.223 -5.295 22.290 1.00 72.62 70 SER A O 1
ATOM 530 N N . LYS A 1 71 ? -23.070 -7.195 21.867 1.00 60.53 71 LYS A N 1
ATOM 531 C CA . LYS A 1 71 ? -23.993 -8.085 22.575 1.00 60.53 71 LYS A CA 1
ATOM 532 C C . LYS A 1 71 ? -23.789 -7.950 24.078 1.00 60.53 71 LYS A C 1
ATOM 534 O O . LYS A 1 71 ? -22.667 -7.549 24.474 1.00 60.53 71 LYS A O 1
#